Protein AF-A0AAP4R7X9-F1 (afdb_monomer_lite)

Foldseek 3Di:
DDDDDDDDDDDDDDPDDPPDDPPPPDPPPPDDDPPDLVNLVVQLVVCLVVVPQLQVSLVSLLSNCQVPVLDPVSVVSLVSQDVSQPPVSLCRNHPDDPDDALSNLLSSLVSCLVNVVLVVSVVSNVVSCVRNVSGPSCVNPVVVSPQPDCNVVPPPPPPPD

Organism: NCBI:txid488447

Secondary structure (DSSP, 8-state):
---------PPP------PPPP-----------SSSHHHHHHHHHHHHHH-S-HHHHHHHHHHHHHH-TT-HHHHHHHHHHHHHHGGGHHHHHS---S---HHHHHHHHHHHHHTT-HHHHHHHHHHHHHH-TTS-HIIIIIHHHHS-TTTTTTS-TTS--

pLDDT: mean 82.68, std 20.48, range [38.41, 98.69]

Sequence (161 aa):
MENQNMSWWKPFSRKGTKVPAPAITSEKTLELRTGTSEFEAFIAFAEIESGENLPHGAEHLAALLTYAPARPEWLHLARRYAQRAGDRADEVLLPETEHRYASTEALRALLWAWQGRLSEAVDRLLHAQEALPTTDYLNAWAREWIEPAGALESLPSNAVD

Radius of gyration: 30.72 Å; chains: 1; bounding box: 115×35×54 Å

Structure (mmCIF, N/CA/C/O backbone):
data_AF-A0AAP4R7X9-F1
#
_entry.id   AF-A0AAP4R7X9-F1
#
loop_
_atom_site.group_PDB
_atom_site.id
_atom_site.type_symbol
_atom_site.label_atom_id
_atom_site.label_alt_id
_atom_site.label_comp_id
_atom_site.label_asym_id
_atom_site.label_entity_id
_atom_site.label_seq_id
_atom_site.pdbx_PDB_ins_code
_atom_site.Cartn_x
_atom_site.Cartn_y
_atom_site.Cartn_z
_atom_site.occupancy
_atom_site.B_iso_or_equiv
_atom_site.auth_seq_id
_atom_site.auth_comp_id
_atom_site.auth_asym_id
_atom_site.auth_atom_id
_atom_site.pdbx_PDB_model_num
ATOM 1 N N . MET A 1 1 ? 98.072 11.390 -18.727 1.00 44.25 1 MET A N 1
ATOM 2 C CA . MET A 1 1 ? 96.775 11.939 -19.177 1.00 44.25 1 MET A CA 1
ATOM 3 C C . MET A 1 1 ? 96.234 10.990 -20.245 1.00 44.25 1 MET A C 1
ATOM 5 O O . MET A 1 1 ? 96.370 11.257 -21.424 1.00 44.25 1 MET A O 1
ATOM 9 N N . GLU A 1 2 ? 95.917 9.731 -19.954 1.00 38.41 2 GLU A N 1
ATOM 10 C CA . GLU A 1 2 ? 94.922 9.206 -19.004 1.00 38.41 2 GLU A CA 1
ATOM 11 C C . GLU A 1 2 ? 93.489 9.592 -19.406 1.00 38.41 2 GLU A C 1
ATOM 13 O O . GLU A 1 2 ? 92.916 10.551 -18.901 1.00 38.41 2 GLU A O 1
ATOM 18 N N . ASN A 1 3 ? 92.944 8.833 -20.367 1.00 44.28 3 ASN A N 1
ATOM 19 C CA . ASN A 1 3 ? 91.514 8.780 -20.658 1.00 44.28 3 ASN A CA 1
ATOM 20 C C . ASN A 1 3 ? 90.855 7.908 -19.588 1.00 44.28 3 ASN A C 1
ATOM 22 O O . ASN A 1 3 ? 90.958 6.681 -19.619 1.00 44.28 3 ASN A O 1
ATOM 26 N N . GLN A 1 4 ? 90.223 8.560 -18.619 1.00 47.81 4 GLN A N 1
ATOM 27 C CA . GLN A 1 4 ? 89.385 7.912 -17.622 1.00 47.81 4 GLN A CA 1
ATOM 28 C C . GLN A 1 4 ? 88.004 7.572 -18.195 1.00 47.81 4 GLN A C 1
ATOM 30 O O . GLN A 1 4 ? 87.431 8.362 -18.942 1.00 47.81 4 GLN A O 1
ATOM 35 N N . ASN A 1 5 ? 87.449 6.473 -17.665 1.00 42.66 5 ASN A N 1
ATOM 36 C CA . ASN A 1 5 ? 86.019 6.215 -17.451 1.00 42.66 5 ASN A CA 1
ATOM 37 C C . ASN A 1 5 ? 85.169 5.819 -18.684 1.00 42.66 5 ASN A C 1
ATOM 39 O O . ASN A 1 5 ? 85.148 6.512 -19.686 1.00 42.66 5 ASN A O 1
ATOM 43 N N . MET A 1 6 ? 84.382 4.734 -18.702 1.00 39.16 6 MET A N 1
ATOM 44 C CA . MET A 1 6 ? 83.898 3.825 -17.653 1.00 39.16 6 MET A CA 1
ATOM 45 C C . MET A 1 6 ? 83.428 2.488 -18.258 1.00 39.16 6 MET A C 1
ATOM 47 O O . MET A 1 6 ? 82.803 2.463 -19.314 1.00 39.16 6 MET A O 1
ATOM 51 N N . SER A 1 7 ? 83.698 1.414 -17.505 1.00 45.50 7 SER A N 1
ATOM 52 C CA . SER A 1 7 ? 82.826 0.277 -17.144 1.00 45.50 7 SER A CA 1
ATOM 53 C C . SER A 1 7 ? 81.665 -0.074 -18.091 1.00 45.50 7 SER A C 1
ATOM 55 O O . SER A 1 7 ? 80.725 0.693 -18.255 1.00 45.50 7 SER A O 1
ATOM 57 N N . TRP A 1 8 ? 81.689 -1.225 -18.772 1.00 39.75 8 TRP A N 1
ATOM 58 C CA . TRP A 1 8 ? 81.336 -2.570 -18.267 1.00 39.75 8 TRP A CA 1
ATOM 59 C C . TRP A 1 8 ? 79.909 -2.691 -17.696 1.00 39.75 8 TRP A C 1
ATOM 61 O O . TRP A 1 8 ? 79.494 -1.907 -16.849 1.00 39.75 8 TRP A O 1
ATOM 71 N N . TRP A 1 9 ? 79.254 -3.779 -18.131 1.00 43.44 9 TRP A N 1
ATOM 72 C CA . TRP A 1 9 ? 77.977 -4.376 -17.699 1.00 43.44 9 TRP A CA 1
ATOM 73 C C . TRP A 1 9 ? 76.721 -4.005 -18.510 1.00 43.44 9 TRP A C 1
ATOM 75 O O . TRP A 1 9 ? 76.005 -3.044 -18.257 1.00 43.44 9 TRP A O 1
ATOM 85 N N . LYS A 1 10 ? 76.434 -4.882 -19.485 1.00 49.81 10 LYS A N 1
ATOM 86 C CA . LYS A 1 10 ? 75.138 -5.040 -20.161 1.00 49.81 10 LYS A CA 1
ATOM 87 C C . LYS A 1 10 ? 74.088 -5.518 -19.142 1.00 49.81 10 LYS A C 1
ATOM 89 O O . LYS A 1 10 ? 74.374 -6.477 -18.422 1.00 49.81 10 LYS A O 1
ATOM 94 N N . PRO A 1 11 ? 72.872 -4.950 -19.096 1.00 48.66 11 PRO A N 1
ATOM 95 C CA . PRO A 1 11 ? 71.824 -5.487 -18.242 1.00 48.66 11 PRO A CA 1
ATOM 96 C C . PRO A 1 11 ? 71.271 -6.801 -18.813 1.00 48.66 11 PRO A C 1
ATOM 98 O O . PRO A 1 11 ? 70.822 -6.885 -19.956 1.00 48.66 11 PRO A O 1
ATOM 101 N N . PHE A 1 12 ? 71.320 -7.835 -17.975 1.00 46.69 12 PHE A N 1
ATOM 102 C CA . PHE A 1 12 ? 70.676 -9.128 -18.172 1.00 46.69 12 PHE A CA 1
ATOM 103 C C . PHE A 1 12 ? 69.151 -8.974 -18.245 1.00 46.69 12 PHE A C 1
ATOM 105 O O . PHE A 1 12 ? 68.525 -8.371 -17.374 1.00 46.69 12 PHE A O 1
ATOM 112 N N . SER A 1 13 ? 68.550 -9.596 -19.258 1.00 49.88 13 SER A N 1
ATOM 113 C CA . SER A 1 13 ? 67.102 -9.729 -19.399 1.00 49.88 13 SER A CA 1
ATOM 114 C C . SER A 1 13 ? 66.579 -10.744 -18.374 1.00 49.88 13 SER A C 1
ATOM 116 O O . SER A 1 13 ? 66.745 -11.954 -18.536 1.00 49.88 13 SER A O 1
ATOM 118 N N . ARG A 1 14 ? 65.972 -10.265 -17.283 1.00 44.94 14 ARG A N 1
ATOM 119 C CA . ARG A 1 14 ? 65.203 -11.110 -16.360 1.00 44.94 14 ARG A CA 1
ATOM 120 C C . ARG A 1 14 ? 63.779 -11.248 -16.897 1.00 44.94 14 ARG A C 1
ATOM 122 O O . ARG A 1 14 ? 62.985 -10.316 -16.810 1.00 44.94 14 ARG A O 1
ATOM 129 N N . LYS A 1 15 ? 63.454 -12.432 -17.424 1.00 48.28 15 LYS A N 1
ATOM 130 C CA . LYS A 1 15 ? 62.070 -12.895 -17.593 1.00 48.28 15 LYS A CA 1
ATOM 131 C C . LYS A 1 15 ? 61.422 -12.952 -16.208 1.00 48.28 15 LYS A C 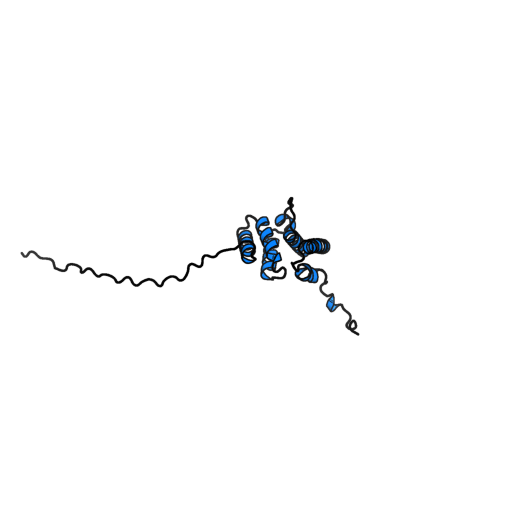1
ATOM 133 O O . LYS A 1 15 ? 61.694 -13.868 -15.439 1.00 48.28 15 LYS A O 1
ATOM 138 N N . GLY A 1 16 ? 60.605 -11.955 -15.883 1.00 42.50 16 GLY A N 1
ATOM 139 C CA . GLY A 1 16 ? 59.721 -12.008 -14.726 1.00 42.50 16 GLY A CA 1
ATOM 140 C C . GLY A 1 16 ? 58.648 -13.063 -14.967 1.00 42.50 16 GLY A C 1
ATOM 141 O O . GLY A 1 16 ? 57.846 -12.942 -15.892 1.00 42.50 16 GLY A O 1
ATOM 142 N N . THR A 1 17 ? 58.652 -14.117 -14.159 1.00 45.78 17 THR A N 1
ATOM 143 C CA . THR A 1 17 ? 57.544 -15.060 -14.036 1.00 45.78 17 THR A CA 1
ATOM 144 C C . THR A 1 17 ? 56.320 -14.272 -13.581 1.00 45.78 17 THR A C 1
ATOM 146 O O . THR A 1 17 ? 56.270 -13.767 -12.461 1.00 45.78 17 THR A O 1
ATOM 149 N N . LYS A 1 18 ? 55.346 -14.120 -14.481 1.00 45.47 18 LYS A N 1
ATOM 150 C CA . LYS A 1 18 ? 54.030 -13.564 -14.174 1.00 45.47 18 LYS A CA 1
ATOM 151 C C . LYS A 1 18 ? 53.378 -14.524 -13.177 1.00 45.47 18 LYS A C 1
ATOM 153 O O . LYS A 1 18 ? 52.944 -15.605 -13.563 1.00 45.47 18 LYS A O 1
ATOM 158 N N . VAL A 1 19 ? 53.373 -14.168 -11.896 1.00 51.47 19 VAL A N 1
ATOM 159 C CA . VAL A 1 19 ? 52.504 -14.824 -10.916 1.00 51.47 19 VAL A CA 1
ATOM 160 C C . VAL A 1 19 ? 51.077 -14.556 -11.400 1.00 51.47 19 VAL A C 1
ATOM 162 O O . VAL A 1 19 ? 50.730 -13.382 -11.565 1.00 51.47 19 VAL A O 1
ATOM 165 N N . PRO A 1 20 ? 50.270 -15.579 -11.731 1.00 48.06 20 PRO A N 1
ATOM 166 C CA . PRO A 1 20 ? 48.883 -15.333 -12.078 1.00 48.06 20 PRO A CA 1
ATOM 167 C C . PRO A 1 20 ? 48.208 -14.723 -10.850 1.00 48.06 20 PRO A C 1
ATOM 169 O O . PRO A 1 20 ? 48.294 -15.268 -9.748 1.00 48.06 20 PRO A O 1
ATOM 172 N N . ALA A 1 21 ? 47.578 -13.564 -11.043 1.00 52.50 21 ALA A N 1
ATOM 173 C CA . ALA A 1 21 ? 46.650 -13.025 -10.064 1.00 52.50 21 ALA A CA 1
ATOM 174 C C . ALA A 1 21 ? 45.630 -14.123 -9.716 1.00 52.50 21 ALA A C 1
ATOM 176 O O . ALA A 1 21 ? 45.245 -14.879 -10.618 1.00 52.50 21 ALA A O 1
ATOM 177 N N . PRO A 1 22 ? 45.209 -14.254 -8.445 1.00 44.44 22 PRO A N 1
ATOM 178 C CA . PRO A 1 22 ? 44.148 -15.186 -8.105 1.00 44.44 22 PRO A CA 1
ATOM 179 C C . PRO A 1 22 ? 42.955 -14.865 -9.003 1.00 44.44 22 PRO A C 1
ATOM 181 O O . PRO A 1 22 ? 42.555 -13.704 -9.109 1.00 44.44 22 PRO A O 1
ATOM 184 N N . ALA A 1 23 ? 42.456 -15.881 -9.709 1.00 52.59 23 ALA A N 1
ATOM 185 C CA . ALA A 1 23 ? 41.263 -15.755 -10.523 1.00 52.59 23 ALA A CA 1
ATOM 186 C C . ALA A 1 23 ? 40.165 -15.190 -9.624 1.00 52.59 23 ALA A C 1
ATOM 188 O O . ALA A 1 23 ? 39.750 -15.846 -8.666 1.00 52.59 23 ALA A O 1
ATOM 189 N N . ILE A 1 24 ? 39.766 -13.946 -9.896 1.00 53.88 24 ILE A N 1
ATOM 190 C CA . ILE A 1 24 ? 38.626 -13.324 -9.243 1.00 53.88 24 ILE A CA 1
ATOM 191 C C . ILE A 1 24 ? 37.449 -14.217 -9.609 1.00 53.88 24 ILE A C 1
ATOM 193 O O . ILE A 1 24 ? 37.072 -14.374 -10.769 1.00 53.88 24 ILE A O 1
ATOM 197 N N . THR A 1 25 ? 36.993 -14.928 -8.594 1.00 51.69 25 THR A N 1
ATOM 198 C CA . THR A 1 25 ? 35.905 -15.882 -8.628 1.00 51.69 25 THR A CA 1
ATOM 199 C C . THR A 1 25 ? 34.666 -15.215 -9.200 1.00 51.69 25 THR A C 1
ATOM 201 O O . THR A 1 25 ? 34.196 -14.253 -8.606 1.00 51.69 25 THR A O 1
ATOM 204 N N . SER A 1 26 ? 34.153 -15.770 -10.304 1.00 49.03 26 SER A N 1
ATOM 205 C CA . SER A 1 26 ? 32.771 -15.656 -10.783 1.00 49.03 26 SER A CA 1
ATOM 206 C C . SER A 1 26 ? 32.157 -14.262 -10.626 1.00 49.03 26 SER A C 1
ATOM 208 O O . SER A 1 26 ? 31.575 -13.940 -9.588 1.00 49.03 26 SER A O 1
ATOM 210 N N . GLU A 1 27 ? 32.227 -13.458 -11.689 1.00 52.28 27 GLU A N 1
ATOM 211 C CA . GLU A 1 27 ? 31.235 -12.411 -11.926 1.00 52.28 27 GLU A CA 1
ATOM 212 C C . GLU A 1 27 ? 29.855 -13.085 -11.947 1.00 52.28 27 GLU A C 1
ATOM 214 O O . GLU A 1 27 ? 29.386 -13.566 -12.976 1.00 52.28 27 GLU A O 1
ATOM 219 N N . LYS A 1 28 ? 29.215 -13.201 -10.780 1.00 53.84 28 LYS A N 1
ATOM 220 C CA . LYS A 1 28 ? 27.802 -13.552 -10.697 1.00 53.84 28 LYS A CA 1
ATOM 221 C C . LYS A 1 28 ? 27.044 -12.384 -11.309 1.00 53.84 28 LYS A C 1
ATOM 223 O O . LYS A 1 28 ? 26.780 -11.396 -10.629 1.00 53.84 28 LYS A O 1
ATOM 228 N N . THR A 1 29 ? 26.727 -12.487 -12.593 1.00 60.22 29 THR A N 1
ATOM 229 C CA . THR A 1 29 ? 25.747 -11.623 -13.244 1.00 60.22 29 THR A CA 1
ATOM 230 C C . THR A 1 29 ? 24.455 -11.709 -12.434 1.00 60.22 29 THR A C 1
ATOM 232 O O . THR A 1 29 ? 23.851 -12.776 -12.322 1.00 60.22 29 THR A O 1
ATOM 235 N N . LEU A 1 30 ? 24.080 -10.607 -11.785 1.00 63.00 30 LEU A N 1
ATOM 236 C CA . LEU A 1 30 ? 22.837 -10.506 -11.032 1.00 63.00 30 LEU A CA 1
ATOM 237 C C . LEU A 1 30 ? 21.686 -10.437 -12.048 1.00 63.00 30 LEU A C 1
ATOM 239 O O . LEU A 1 30 ? 21.397 -9.374 -12.588 1.00 63.00 30 LEU A O 1
ATOM 243 N N . GLU A 1 31 ? 21.065 -11.572 -12.362 1.00 72.19 31 GLU A N 1
ATOM 244 C CA . GLU A 1 31 ? 19.850 -11.598 -13.181 1.00 72.19 31 GLU A CA 1
ATOM 245 C C . GLU A 1 31 ? 18.636 -11.256 -12.309 1.00 72.19 31 GLU A C 1
ATOM 247 O O . GLU A 1 31 ? 18.179 -12.078 -11.513 1.00 72.19 31 GLU A O 1
ATOM 252 N N . LEU A 1 32 ? 18.096 -10.046 -12.464 1.00 72.69 32 LEU A N 1
ATOM 253 C CA . LEU A 1 32 ? 16.800 -9.679 -11.896 1.00 72.69 32 LEU A CA 1
ATOM 254 C C . LEU A 1 32 ? 15.693 -10.173 -12.829 1.00 72.69 32 LEU A C 1
ATOM 256 O O . LEU A 1 32 ? 15.555 -9.699 -13.956 1.00 72.69 32 LEU A O 1
ATOM 260 N N . ARG A 1 33 ? 14.910 -11.151 -12.369 1.00 83.25 33 ARG A N 1
ATOM 261 C CA . ARG A 1 33 ? 13.777 -11.691 -13.130 1.00 83.25 33 ARG A CA 1
ATOM 262 C C . ARG A 1 33 ? 12.508 -10.922 -12.792 1.00 83.25 33 ARG A C 1
ATOM 264 O O . ARG A 1 33 ? 12.121 -10.857 -11.628 1.00 83.25 33 ARG A O 1
ATOM 271 N N . THR A 1 34 ? 11.844 -10.386 -13.809 1.00 83.81 34 THR A N 1
ATOM 272 C CA . THR A 1 34 ? 10.517 -9.770 -13.675 1.00 83.81 34 THR A CA 1
ATOM 273 C C . THR A 1 34 ? 9.507 -10.757 -13.088 1.00 83.81 34 THR A C 1
ATOM 275 O O . THR A 1 34 ? 9.605 -11.958 -13.350 1.00 83.81 34 THR A O 1
ATOM 278 N N . GLY A 1 35 ? 8.516 -10.265 -12.338 1.00 85.44 35 GLY A N 1
ATOM 279 C CA . GLY A 1 35 ? 7.510 -11.131 -11.713 1.00 85.44 35 GLY A CA 1
ATOM 280 C C . GLY A 1 35 ? 8.053 -11.909 -10.511 1.00 85.44 35 GLY A C 1
ATOM 281 O O . GLY A 1 35 ? 7.631 -13.034 -10.259 1.00 85.44 35 GLY A O 1
ATOM 282 N N . THR A 1 36 ? 9.021 -11.331 -9.799 1.00 94.06 36 THR A N 1
ATOM 283 C CA . THR A 1 36 ? 9.553 -11.858 -8.537 1.00 94.06 36 THR A CA 1
ATOM 284 C C . THR A 1 36 ? 9.532 -10.767 -7.479 1.00 94.06 36 THR A C 1
ATOM 286 O O . THR A 1 36 ? 9.647 -9.584 -7.804 1.00 94.06 36 THR A O 1
ATOM 289 N N . SER A 1 37 ? 9.437 -11.152 -6.207 1.00 95.81 37 SER A N 1
ATOM 290 C CA . SER A 1 37 ? 9.465 -10.191 -5.099 1.00 95.81 37 SER A CA 1
ATOM 291 C C . SER A 1 37 ? 10.760 -9.372 -5.052 1.00 95.81 37 SER A C 1
ATOM 293 O O . SER A 1 37 ? 10.751 -8.205 -4.684 1.00 95.81 37 SER A O 1
ATOM 295 N N . GLU A 1 38 ? 11.879 -9.956 -5.471 1.00 95.31 38 GLU A N 1
ATOM 296 C CA . GLU A 1 38 ? 13.193 -9.329 -5.519 1.00 95.31 38 GLU A CA 1
ATOM 297 C C . GLU A 1 38 ? 13.236 -8.211 -6.561 1.00 95.31 38 GLU A C 1
ATOM 299 O O . GLU A 1 38 ? 13.800 -7.151 -6.297 1.00 95.31 38 GLU A O 1
ATOM 304 N N . PHE A 1 39 ? 12.615 -8.433 -7.722 1.00 96.25 39 PHE A N 1
ATOM 305 C CA . PHE A 1 39 ? 12.482 -7.412 -8.755 1.00 96.25 39 PHE A CA 1
ATOM 306 C C . PHE A 1 39 ? 11.576 -6.267 -8.297 1.00 96.25 39 PHE A C 1
ATOM 308 O O . PHE A 1 39 ? 11.996 -5.113 -8.355 1.00 96.25 39 PHE A O 1
ATOM 315 N N . GLU A 1 40 ? 10.383 -6.576 -7.778 1.00 98.00 40 GLU A N 1
ATOM 316 C CA . GLU A 1 40 ? 9.456 -5.544 -7.293 1.00 98.00 40 GLU A CA 1
ATOM 317 C C . GLU A 1 40 ? 10.081 -4.715 -6.158 1.00 98.00 40 GLU A C 1
ATOM 319 O O . GLU A 1 40 ? 10.000 -3.487 -6.150 1.00 98.00 40 GLU A O 1
ATOM 324 N N . ALA A 1 41 ? 10.781 -5.374 -5.227 1.00 97.06 41 ALA A N 1
ATOM 325 C CA . ALA A 1 41 ? 11.503 -4.699 -4.155 1.00 97.06 41 ALA A CA 1
ATOM 326 C C . ALA A 1 41 ? 12.627 -3.813 -4.694 1.00 97.06 41 ALA A C 1
ATOM 328 O O . ALA A 1 41 ? 12.744 -2.669 -4.263 1.00 97.06 41 ALA A O 1
ATOM 329 N N . PHE A 1 42 ? 13.439 -4.308 -5.633 1.00 96.50 42 PHE A N 1
ATOM 330 C CA . PHE A 1 42 ? 14.530 -3.533 -6.222 1.00 96.50 42 PHE A CA 1
ATOM 331 C C . PHE A 1 42 ? 14.028 -2.219 -6.833 1.00 96.50 42 PHE A C 1
ATOM 333 O O . PHE A 1 42 ? 14.584 -1.163 -6.530 1.00 96.50 42 PHE A O 1
ATOM 340 N N . ILE A 1 43 ? 12.953 -2.265 -7.629 1.00 96.88 43 ILE A N 1
ATOM 341 C CA . ILE A 1 43 ? 12.399 -1.058 -8.254 1.00 96.88 43 ILE A CA 1
ATOM 342 C C . ILE A 1 43 ? 11.780 -0.126 -7.208 1.00 96.88 43 ILE A C 1
ATOM 344 O O . ILE A 1 43 ? 12.094 1.063 -7.197 1.00 96.88 43 ILE A O 1
ATOM 348 N N . ALA A 1 44 ? 10.973 -0.644 -6.276 1.00 97.81 44 ALA A N 1
ATOM 349 C CA . ALA A 1 44 ? 10.372 0.181 -5.227 1.00 97.81 44 ALA A CA 1
ATOM 350 C C . ALA A 1 44 ? 11.435 0.860 -4.333 1.00 97.81 44 ALA A C 1
ATOM 352 O O . ALA A 1 44 ? 11.298 2.020 -3.954 1.00 97.81 44 ALA A O 1
ATOM 353 N N . PHE A 1 45 ? 12.544 0.189 -4.013 1.00 97.50 45 PHE A N 1
ATOM 354 C CA . PHE A 1 45 ? 13.638 0.837 -3.283 1.00 97.50 45 PHE A CA 1
ATOM 355 C C . PHE A 1 45 ? 14.343 1.914 -4.117 1.00 97.50 45 PHE A C 1
ATOM 357 O O . PHE A 1 45 ? 14.605 2.998 -3.598 1.00 97.50 45 PHE A O 1
ATOM 364 N N . ALA A 1 46 ? 14.605 1.661 -5.400 1.00 96.38 46 ALA A N 1
ATOM 365 C CA . ALA A 1 46 ? 15.251 2.641 -6.269 1.00 96.38 46 ALA A CA 1
ATOM 366 C C . ALA A 1 46 ? 14.398 3.912 -6.449 1.00 96.38 46 ALA A C 1
ATOM 368 O O . ALA A 1 46 ? 14.913 5.026 -6.348 1.00 96.38 46 ALA A O 1
ATOM 369 N N . GLU A 1 47 ? 13.089 3.756 -6.655 1.00 97.56 47 GLU A N 1
ATOM 370 C CA . GLU A 1 47 ? 12.169 4.874 -6.898 1.00 97.56 47 GLU A CA 1
ATOM 371 C C . GLU A 1 47 ? 11.944 5.743 -5.658 1.00 97.56 47 GLU A C 1
ATOM 373 O O . GLU A 1 47 ? 11.858 6.969 -5.755 1.00 97.56 47 GLU A O 1
ATOM 378 N N . ILE A 1 48 ? 11.876 5.145 -4.462 1.00 96.81 48 ILE A N 1
ATOM 379 C CA . ILE A 1 48 ? 11.767 5.951 -3.240 1.00 96.81 48 ILE A CA 1
ATOM 380 C C . ILE A 1 48 ? 13.074 6.690 -2.912 1.00 96.81 48 ILE A C 1
ATOM 382 O O . ILE A 1 48 ? 13.030 7.769 -2.316 1.00 96.81 48 ILE A O 1
ATOM 386 N N . GLU A 1 49 ? 14.230 6.126 -3.274 1.00 95.56 49 GLU A N 1
ATOM 387 C CA . GLU A 1 49 ? 15.542 6.748 -3.063 1.00 95.56 49 GLU A CA 1
ATOM 388 C C . GLU A 1 49 ? 15.803 7.900 -4.033 1.00 95.56 49 GLU A C 1
ATOM 390 O O . GLU A 1 49 ? 16.283 8.949 -3.599 1.00 95.56 49 GLU A O 1
ATOM 395 N N . SER A 1 50 ? 15.445 7.743 -5.312 1.00 94.50 50 SER A N 1
ATOM 396 C CA . SER A 1 50 ? 15.507 8.837 -6.288 1.00 94.50 50 SER A CA 1
ATOM 397 C C . SER A 1 50 ? 14.489 9.932 -5.946 1.00 94.50 50 SER A C 1
ATOM 399 O O . SER A 1 50 ? 14.795 11.123 -5.998 1.00 94.50 50 SER A O 1
ATOM 401 N N . GLY A 1 51 ? 13.277 9.528 -5.547 1.00 88.38 51 GLY A N 1
ATOM 402 C CA . GLY A 1 51 ? 12.150 10.415 -5.2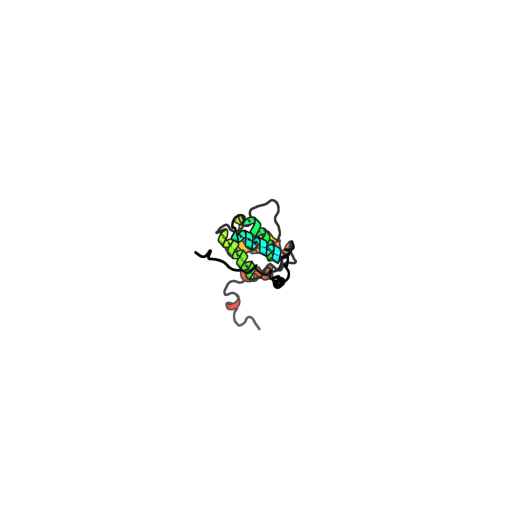87 1.00 88.38 51 GLY A CA 1
ATOM 403 C C . GLY A 1 51 ? 11.591 11.095 -6.539 1.00 88.38 51 GLY A C 1
ATOM 404 O O . GLY A 1 51 ? 10.822 12.046 -6.398 1.00 88.38 51 GLY A O 1
ATOM 405 N N . GLU A 1 52 ? 11.976 10.645 -7.736 1.00 88.94 52 GLU A N 1
ATOM 406 C CA . GLU A 1 52 ? 11.577 11.259 -9.009 1.00 88.94 52 GLU A CA 1
ATOM 407 C C . GLU A 1 52 ? 10.182 10.805 -9.459 1.00 88.94 52 GLU A C 1
ATOM 409 O O . GLU A 1 52 ? 9.415 11.617 -9.977 1.00 88.94 52 GLU A O 1
ATOM 414 N N . ASN A 1 53 ? 9.825 9.535 -9.226 1.00 95.19 53 ASN A N 1
ATOM 415 C CA . ASN A 1 53 ? 8.549 8.962 -9.654 1.00 95.19 53 ASN A CA 1
ATOM 416 C C . ASN A 1 53 ? 7.929 8.048 -8.582 1.00 95.19 53 ASN A C 1
ATOM 418 O O . ASN A 1 53 ? 7.865 6.823 -8.701 1.00 95.19 53 ASN A O 1
ATOM 422 N N . LEU A 1 54 ? 7.433 8.670 -7.509 1.00 97.31 54 LEU A N 1
ATOM 423 C CA . LEU A 1 54 ? 6.763 7.950 -6.422 1.00 97.31 54 LEU A CA 1
ATOM 424 C C . LEU A 1 54 ? 5.559 7.100 -6.875 1.00 97.31 54 LEU A C 1
ATOM 426 O O . LEU A 1 54 ? 5.442 5.997 -6.342 1.00 97.31 54 LEU A O 1
ATOM 430 N N . PRO A 1 55 ? 4.697 7.536 -7.823 1.00 97.62 55 PRO A N 1
ATOM 431 C CA . PRO A 1 55 ? 3.608 6.694 -8.317 1.00 97.62 55 PRO A CA 1
ATOM 432 C C . PRO A 1 55 ? 4.085 5.369 -8.911 1.00 97.62 55 PRO A C 1
ATOM 434 O O . PRO A 1 55 ? 3.596 4.311 -8.529 1.00 97.62 55 PRO A O 1
ATOM 437 N N . HIS A 1 56 ? 5.100 5.408 -9.778 1.00 97.00 56 HIS A N 1
ATOM 438 C CA . HIS A 1 56 ? 5.663 4.199 -10.381 1.00 97.00 56 HIS A CA 1
ATOM 439 C C . HIS A 1 56 ? 6.238 3.255 -9.319 1.00 97.00 56 HIS A C 1
ATOM 441 O O . HIS A 1 56 ? 5.951 2.060 -9.291 1.00 97.00 56 HIS A O 1
ATOM 447 N N . GLY A 1 57 ? 6.982 3.807 -8.361 1.00 97.94 57 GLY A N 1
ATOM 448 C CA . GLY A 1 57 ? 7.472 3.032 -7.230 1.00 97.94 57 GLY A CA 1
ATOM 449 C C . GLY A 1 57 ? 6.358 2.426 -6.361 1.00 97.94 57 GLY A C 1
ATOM 450 O O . GLY A 1 57 ? 6.500 1.309 -5.864 1.00 97.94 57 GLY A O 1
ATOM 451 N N . ALA A 1 58 ? 5.234 3.128 -6.199 1.00 98.31 58 ALA A N 1
ATOM 452 C CA . ALA A 1 58 ? 4.078 2.637 -5.455 1.00 98.31 58 ALA A CA 1
ATOM 453 C C . ALA A 1 58 ? 3.353 1.486 -6.172 1.00 98.31 58 ALA A C 1
ATOM 455 O O . ALA A 1 58 ? 2.853 0.585 -5.500 1.00 98.31 58 ALA A O 1
ATOM 456 N N . GLU A 1 59 ? 3.333 1.465 -7.507 1.00 97.81 59 GLU A N 1
ATOM 457 C CA . GLU A 1 59 ? 2.826 0.326 -8.287 1.00 97.81 59 GLU A CA 1
ATOM 458 C C . GLU A 1 59 ? 3.652 -0.941 -8.017 1.00 97.81 59 GLU A C 1
ATOM 460 O O . GLU A 1 59 ? 3.092 -1.996 -7.702 1.00 97.81 59 GLU A O 1
ATOM 465 N N . HIS A 1 60 ? 4.982 -0.822 -8.031 1.00 98.31 60 HIS A N 1
ATOM 466 C CA . HIS A 1 60 ? 5.892 -1.920 -7.689 1.00 98.31 60 HIS A CA 1
ATOM 467 C C . HIS A 1 60 ? 5.773 -2.343 -6.220 1.00 98.31 60 HIS A C 1
ATOM 469 O O . HIS A 1 60 ? 5.733 -3.533 -5.912 1.00 98.31 60 HIS A O 1
ATOM 475 N N . LEU A 1 61 ? 5.631 -1.395 -5.291 1.00 98.69 61 LEU A N 1
ATOM 476 C CA . LEU A 1 61 ? 5.352 -1.696 -3.885 1.00 98.69 61 LEU A CA 1
ATOM 477 C C . LEU A 1 61 ? 4.027 -2.458 -3.715 1.00 98.69 61 LEU A C 1
ATOM 479 O O . LEU A 1 61 ? 3.950 -3.406 -2.933 1.00 98.69 61 LEU A O 1
ATOM 483 N N . ALA A 1 62 ? 2.980 -2.058 -4.434 1.00 98.44 62 ALA A N 1
ATOM 484 C CA . ALA A 1 62 ? 1.695 -2.741 -4.397 1.00 98.44 62 ALA A CA 1
ATOM 485 C C . ALA A 1 62 ? 1.825 -4.187 -4.898 1.00 98.44 62 ALA A C 1
ATOM 487 O O . ALA A 1 62 ? 1.331 -5.108 -4.245 1.00 98.44 62 ALA A O 1
ATOM 488 N N . ALA A 1 63 ? 2.536 -4.400 -6.011 1.00 98.06 63 ALA A N 1
ATOM 489 C CA . ALA A 1 63 ? 2.851 -5.732 -6.523 1.00 98.06 63 ALA A CA 1
ATOM 490 C C . ALA A 1 63 ? 3.692 -6.548 -5.524 1.00 98.06 63 ALA A C 1
ATOM 492 O O . ALA A 1 63 ? 3.380 -7.709 -5.264 1.00 98.06 63 ALA A O 1
ATOM 493 N N . LEU A 1 64 ? 4.696 -5.941 -4.890 1.00 98.38 64 LEU A N 1
ATOM 494 C CA . LEU A 1 64 ? 5.533 -6.570 -3.867 1.00 98.38 64 LEU A CA 1
ATOM 495 C C . LEU A 1 64 ? 4.705 -7.106 -2.690 1.00 98.38 64 LEU A C 1
ATOM 497 O O . LEU A 1 64 ? 4.892 -8.243 -2.254 1.00 98.38 64 LEU A O 1
ATOM 501 N N . LEU A 1 65 ? 3.750 -6.313 -2.200 1.00 98.50 65 LEU A N 1
ATOM 502 C CA . LEU A 1 65 ? 2.890 -6.698 -1.079 1.00 98.50 65 LEU A CA 1
ATOM 503 C C . LEU A 1 65 ? 1.956 -7.872 -1.409 1.00 98.50 65 LEU A C 1
ATOM 505 O O . LEU A 1 65 ? 1.471 -8.516 -0.482 1.00 98.50 65 LEU A O 1
ATOM 509 N N . THR A 1 66 ? 1.741 -8.211 -2.688 1.00 98.12 66 THR A N 1
ATOM 510 C CA . THR A 1 66 ? 0.966 -9.412 -3.060 1.00 98.12 66 THR A CA 1
ATOM 511 C C . THR A 1 66 ? 1.640 -10.715 -2.618 1.00 98.12 66 THR A C 1
ATOM 513 O O . THR A 1 66 ? 0.942 -11.686 -2.322 1.00 98.12 66 THR A O 1
ATOM 516 N N . TYR A 1 67 ? 2.978 -10.735 -2.530 1.00 97.56 67 TYR A N 1
ATOM 517 C CA . TYR A 1 67 ? 3.756 -11.924 -2.166 1.00 97.56 67 TYR A CA 1
ATOM 518 C C . TYR A 1 67 ? 3.723 -12.218 -0.662 1.00 97.56 67 TYR A C 1
ATOM 520 O O . TYR A 1 67 ? 3.746 -13.379 -0.261 1.00 97.56 67 TYR A O 1
ATOM 528 N N . ALA A 1 68 ? 3.717 -11.177 0.175 1.00 97.38 68 ALA A N 1
ATOM 529 C CA . ALA A 1 68 ? 3.705 -11.297 1.632 1.00 97.38 68 ALA A CA 1
ATOM 530 C C . ALA A 1 68 ? 3.200 -9.985 2.269 1.00 97.38 68 ALA A C 1
ATOM 532 O O . ALA A 1 68 ? 4.009 -9.144 2.674 1.00 97.38 68 ALA A O 1
ATOM 533 N N . PRO A 1 69 ? 1.874 -9.790 2.380 1.00 97.62 69 PRO A N 1
ATOM 534 C CA . PRO A 1 69 ? 1.291 -8.515 2.806 1.00 97.62 69 PRO A CA 1
ATOM 535 C C . PRO A 1 69 ? 1.650 -8.131 4.249 1.00 97.62 69 PRO A C 1
ATOM 537 O O . PRO A 1 69 ? 1.750 -6.949 4.565 1.00 97.62 69 PRO A O 1
ATOM 540 N N . ALA A 1 70 ? 1.905 -9.111 5.119 1.00 96.56 70 ALA A N 1
ATOM 541 C CA . ALA A 1 70 ? 2.299 -8.887 6.512 1.00 96.56 70 ALA A CA 1
ATOM 542 C C . ALA A 1 70 ? 3.814 -8.677 6.712 1.00 96.56 70 ALA A C 1
ATOM 544 O O . ALA A 1 70 ? 4.270 -8.545 7.848 1.00 96.56 70 ALA A O 1
ATOM 545 N N . ARG A 1 71 ? 4.632 -8.698 5.647 1.00 97.44 71 ARG A N 1
ATOM 546 C CA . ARG A 1 71 ? 6.094 -8.676 5.790 1.00 97.44 71 ARG A CA 1
ATOM 547 C C . ARG A 1 71 ? 6.572 -7.331 6.364 1.00 97.44 71 ARG A C 1
ATOM 549 O O . ARG A 1 71 ? 6.413 -6.307 5.690 1.00 97.44 71 ARG A O 1
ATOM 556 N N . PRO A 1 72 ? 7.216 -7.303 7.551 1.00 97.44 72 PRO A N 1
ATOM 557 C CA . PRO A 1 72 ? 7.522 -6.048 8.239 1.00 97.44 72 PRO A CA 1
ATOM 558 C C . PRO A 1 72 ? 8.407 -5.095 7.434 1.00 97.44 72 PRO A C 1
ATOM 560 O O . PRO A 1 72 ? 8.167 -3.890 7.431 1.00 97.44 72 PRO A O 1
ATOM 563 N N . GLU A 1 73 ? 9.404 -5.618 6.711 1.00 97.88 73 GLU A N 1
ATOM 564 C CA . GLU A 1 73 ? 10.298 -4.776 5.907 1.00 97.88 73 GLU A CA 1
ATOM 565 C C . GLU A 1 73 ? 9.551 -4.046 4.782 1.00 97.88 73 GLU A C 1
ATOM 567 O O . GLU A 1 73 ? 9.847 -2.889 4.482 1.00 97.88 73 GLU A O 1
ATOM 572 N N . TRP A 1 74 ? 8.556 -4.695 4.177 1.00 98.25 74 TRP A N 1
ATOM 573 C CA . TRP A 1 74 ? 7.785 -4.129 3.069 1.00 98.25 74 TRP A CA 1
ATOM 574 C C . TRP A 1 74 ? 6.691 -3.183 3.561 1.00 98.25 74 TRP A C 1
ATOM 576 O O . TRP A 1 74 ? 6.453 -2.147 2.945 1.00 98.25 74 TRP A O 1
ATOM 586 N N . LEU A 1 75 ? 6.100 -3.457 4.725 1.00 98.25 75 LEU A N 1
ATOM 587 C CA . LEU A 1 75 ? 5.228 -2.497 5.403 1.00 98.25 75 LEU A CA 1
ATOM 588 C C . LEU A 1 75 ? 5.997 -1.247 5.847 1.00 98.25 75 LEU A C 1
ATOM 590 O O . LEU A 1 75 ? 5.486 -0.132 5.733 1.00 98.25 75 LEU A O 1
ATOM 594 N N . HIS A 1 76 ? 7.247 -1.400 6.293 1.00 98.31 76 HIS A N 1
ATOM 595 C CA . HIS A 1 76 ? 8.119 -0.262 6.575 1.00 98.31 76 HIS A CA 1
ATOM 596 C C . HIS A 1 76 ? 8.417 0.548 5.305 1.00 98.31 76 HIS A C 1
ATOM 598 O O . HIS A 1 76 ? 8.347 1.777 5.334 1.00 98.31 76 HIS A O 1
ATOM 604 N N . LEU A 1 77 ? 8.679 -0.115 4.174 1.00 98.56 77 LEU A N 1
ATOM 605 C CA . LEU A 1 77 ? 8.820 0.560 2.882 1.00 98.56 77 LEU A CA 1
ATOM 606 C C . LEU A 1 77 ? 7.542 1.329 2.507 1.00 98.56 77 LEU A C 1
ATOM 608 O O . LEU A 1 77 ? 7.624 2.510 2.174 1.00 98.56 77 LEU A O 1
ATOM 612 N N . ALA A 1 78 ? 6.364 0.723 2.659 1.00 98.69 78 ALA A N 1
ATOM 613 C CA . ALA A 1 78 ? 5.086 1.395 2.427 1.00 98.69 78 ALA A CA 1
ATOM 614 C C . ALA A 1 78 ? 4.885 2.624 3.329 1.00 98.69 78 ALA A C 1
ATOM 616 O O . ALA A 1 78 ? 4.444 3.675 2.860 1.00 98.69 78 ALA A O 1
ATOM 617 N N . ARG A 1 79 ? 5.290 2.551 4.603 1.00 98.44 79 ARG A N 1
ATOM 618 C CA . ARG A 1 79 ? 5.300 3.715 5.504 1.00 98.44 79 ARG A CA 1
ATOM 619 C C . ARG A 1 79 ? 6.233 4.818 5.014 1.00 98.44 79 ARG A C 1
ATOM 621 O O . ARG A 1 79 ? 5.850 5.984 5.076 1.00 98.44 79 ARG A O 1
ATOM 628 N N . ARG A 1 80 ? 7.422 4.480 4.505 1.00 98.44 80 ARG A N 1
ATOM 629 C CA . ARG A 1 80 ? 8.346 5.471 3.927 1.00 98.44 80 ARG A CA 1
ATOM 630 C C . ARG A 1 80 ? 7.729 6.165 2.711 1.00 98.44 80 ARG A C 1
ATOM 632 O O . ARG A 1 80 ? 7.831 7.384 2.607 1.00 98.44 80 ARG A O 1
ATOM 639 N N . TYR A 1 81 ? 7.063 5.417 1.829 1.00 98.62 81 TYR A N 1
ATOM 640 C CA . TYR A 1 81 ? 6.331 5.984 0.690 1.00 98.62 81 TYR A CA 1
ATOM 641 C C . TYR A 1 81 ? 5.252 6.967 1.155 1.00 98.62 81 TYR A C 1
ATOM 643 O O . TYR A 1 81 ? 5.213 8.103 0.682 1.00 98.62 81 TYR A O 1
ATOM 651 N N . ALA A 1 82 ? 4.431 6.567 2.132 1.00 98.25 82 ALA A N 1
ATOM 652 C CA . ALA A 1 82 ? 3.392 7.424 2.699 1.00 98.25 82 ALA A CA 1
ATOM 653 C C . ALA A 1 82 ? 3.973 8.718 3.299 1.00 98.25 82 ALA A C 1
ATOM 655 O O . ALA A 1 82 ? 3.490 9.808 3.012 1.00 98.25 82 ALA A O 1
ATOM 656 N N . GLN A 1 83 ? 5.060 8.617 4.069 1.00 97.44 83 GLN A N 1
ATOM 657 C CA . GLN A 1 83 ? 5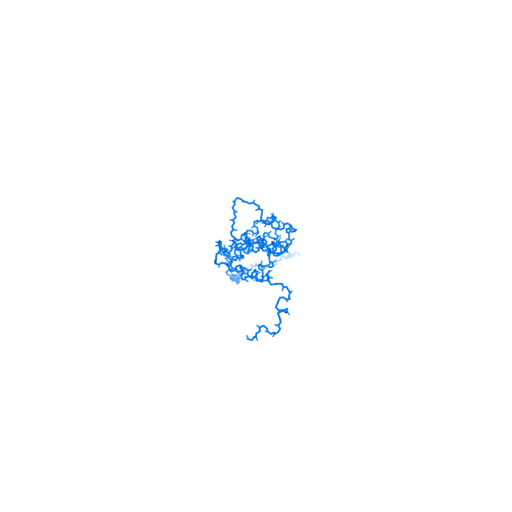.749 9.778 4.644 1.00 97.44 83 GLN A CA 1
ATOM 658 C C . GLN A 1 83 ? 6.306 10.719 3.573 1.00 97.44 83 GLN A C 1
ATOM 660 O O . GLN A 1 83 ? 6.223 11.937 3.718 1.00 97.44 83 GLN A O 1
ATOM 665 N N . ARG A 1 84 ? 6.873 10.169 2.493 1.00 97.06 84 ARG A N 1
ATOM 666 C CA . ARG A 1 84 ? 7.444 10.959 1.396 1.00 97.06 84 ARG A CA 1
ATOM 667 C C . ARG A 1 84 ? 6.370 11.706 0.602 1.00 97.06 84 ARG A C 1
ATOM 669 O O . ARG A 1 84 ? 6.648 12.800 0.116 1.00 97.06 84 ARG A O 1
ATOM 676 N N . ALA A 1 85 ? 5.183 11.114 0.480 1.00 96.81 85 ALA A N 1
ATOM 677 C CA . ALA A 1 85 ? 4.038 11.670 -0.232 1.00 96.81 85 ALA A CA 1
ATOM 678 C C . ALA A 1 85 ? 3.188 12.644 0.612 1.00 96.81 85 ALA A C 1
ATOM 680 O O . ALA A 1 85 ? 2.485 13.484 0.050 1.00 96.81 85 ALA A O 1
ATOM 681 N N . GLY A 1 86 ? 3.280 12.573 1.943 1.00 95.88 86 GLY A N 1
ATOM 682 C CA . GLY A 1 86 ? 2.603 13.482 2.870 1.00 95.88 86 GLY A CA 1
ATOM 683 C C . GLY A 1 86 ? 1.118 13.165 3.074 1.00 95.88 86 GLY A C 1
ATOM 684 O O . GLY A 1 86 ? 0.674 12.034 2.888 1.00 95.88 86 GLY A O 1
ATOM 685 N N . ASP A 1 87 ? 0.336 14.173 3.465 1.00 93.31 87 ASP A N 1
ATOM 686 C CA . ASP A 1 87 ? -1.049 13.992 3.937 1.00 93.31 87 ASP A CA 1
ATOM 687 C C . ASP A 1 87 ? -1.995 13.396 2.883 1.00 93.31 87 ASP A C 1
ATOM 689 O O . ASP A 1 87 ? -2.957 12.712 3.227 1.00 93.31 87 ASP A O 1
ATOM 693 N N . ARG A 1 88 ? -1.699 13.609 1.596 1.00 94.31 88 ARG A N 1
ATOM 694 C CA . ARG A 1 88 ? -2.466 13.080 0.454 1.00 94.31 88 ARG A CA 1
ATOM 695 C C . ARG A 1 88 ? -1.775 11.882 -0.196 1.00 94.31 88 ARG A C 1
ATOM 697 O O . ARG A 1 88 ? -1.794 11.743 -1.417 1.00 94.31 88 ARG A O 1
ATOM 704 N N . ALA A 1 89 ? -1.111 11.048 0.607 1.00 97.12 89 ALA A N 1
ATOM 705 C CA . ALA A 1 89 ? -0.337 9.908 0.120 1.00 97.12 89 ALA A CA 1
ATOM 706 C C . ALA A 1 89 ? -1.130 8.993 -0.821 1.00 97.12 89 ALA A C 1
ATOM 708 O O . ALA A 1 89 ? -0.589 8.539 -1.820 1.00 97.12 89 ALA A O 1
ATOM 709 N N . ASP A 1 90 ? -2.408 8.749 -0.550 1.00 96.50 90 ASP A N 1
ATOM 710 C CA . ASP A 1 90 ? -3.274 7.927 -1.393 1.00 96.50 90 ASP A CA 1
ATOM 711 C C . ASP A 1 90 ? -3.496 8.515 -2.792 1.00 96.50 90 ASP A C 1
ATOM 713 O O . ASP A 1 90 ? -3.582 7.765 -3.758 1.00 96.50 90 ASP A O 1
ATOM 717 N N . GLU A 1 91 ? -3.545 9.836 -2.930 1.00 96.50 91 GLU A N 1
ATOM 718 C CA . GLU A 1 91 ? -3.699 10.490 -4.231 1.00 96.50 91 GLU A CA 1
ATOM 719 C C . GLU A 1 91 ? -2.364 10.675 -4.954 1.00 96.50 91 GLU A C 1
ATOM 721 O O . GLU A 1 91 ? -2.284 10.522 -6.170 1.00 96.50 91 GLU A O 1
ATOM 726 N N . VAL A 1 92 ? -1.309 11.006 -4.205 1.00 96.88 92 VAL A N 1
ATOM 727 C CA . VAL A 1 92 ? 0.030 11.247 -4.755 1.00 96.88 92 VAL A CA 1
ATOM 728 C C . VAL A 1 92 ? 0.673 9.946 -5.218 1.00 96.88 92 VAL A C 1
ATOM 730 O O . VAL A 1 92 ? 1.294 9.927 -6.272 1.00 96.88 92 VAL A O 1
ATOM 733 N N . LEU A 1 93 ? 0.552 8.869 -4.440 1.00 97.81 93 LEU A N 1
ATOM 734 C CA . LEU A 1 93 ? 1.141 7.573 -4.780 1.00 97.81 93 LEU A CA 1
ATOM 735 C C . LEU A 1 93 ? 0.287 6.799 -5.779 1.00 97.81 93 LEU A C 1
ATOM 737 O O . LEU A 1 93 ? 0.819 6.031 -6.568 1.00 97.81 93 LEU A O 1
ATOM 741 N N . LEU A 1 94 ? -1.032 6.970 -5.727 1.00 96.94 94 LEU A N 1
ATOM 742 C CA . LEU A 1 94 ? -1.973 6.197 -6.528 1.00 96.94 94 LEU A CA 1
ATOM 743 C C . LEU A 1 94 ? -2.971 7.156 -7.198 1.00 96.94 94 LEU A C 1
ATOM 745 O O . LEU A 1 94 ? -4.150 7.170 -6.820 1.00 96.94 94 LEU A O 1
ATOM 749 N N . PRO A 1 95 ? -2.525 7.981 -8.164 1.00 95.31 95 PRO A N 1
ATOM 750 C CA . PRO A 1 95 ? -3.406 8.896 -8.881 1.00 95.31 95 PRO A CA 1
ATOM 751 C C . PRO A 1 95 ? -4.516 8.135 -9.617 1.00 95.31 95 PRO A C 1
ATOM 753 O 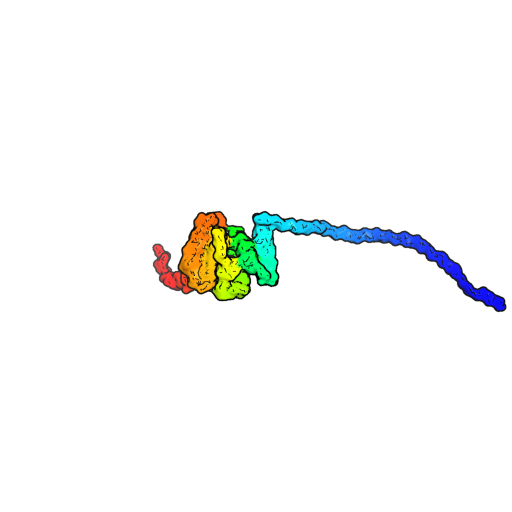O . PRO A 1 95 ? -4.403 6.939 -9.890 1.00 95.31 95 PRO A O 1
ATOM 756 N N . GLU A 1 96 ? -5.614 8.821 -9.936 1.00 90.38 96 GLU A N 1
ATOM 757 C CA . GLU A 1 96 ? -6.675 8.206 -10.731 1.00 90.38 96 GLU A CA 1
ATOM 758 C C . GLU A 1 96 ? -6.183 7.901 -12.148 1.00 90.38 96 GLU A C 1
ATOM 760 O O . GLU A 1 96 ? -5.668 8.767 -12.855 1.00 90.38 96 GLU A O 1
ATOM 765 N N . THR A 1 97 ? -6.378 6.656 -12.564 1.00 88.88 97 THR A N 1
ATOM 766 C CA . THR A 1 97 ? -6.049 6.159 -13.898 1.00 88.88 97 THR A CA 1
ATOM 767 C C . THR A 1 97 ? -7.254 5.426 -14.485 1.00 88.88 97 THR A C 1
ATOM 769 O O . THR A 1 97 ? -8.223 5.109 -13.787 1.00 88.88 97 THR A O 1
ATOM 772 N N . GLU A 1 98 ? -7.199 5.141 -15.786 1.00 84.94 98 GLU A N 1
ATOM 773 C CA . GLU A 1 98 ? -8.236 4.371 -16.485 1.00 84.94 98 GLU A CA 1
ATOM 774 C C . GLU A 1 98 ? -8.336 2.921 -15.976 1.00 84.94 98 GLU A C 1
ATOM 776 O O . GLU A 1 98 ? -9.405 2.310 -16.013 1.00 84.94 98 GLU A O 1
ATOM 781 N N . HIS A 1 99 ? -7.233 2.370 -15.461 1.00 84.94 99 HIS A N 1
ATOM 782 C CA . HIS A 1 99 ? -7.145 0.987 -15.002 1.00 84.94 99 HIS A CA 1
ATOM 783 C C . HIS A 1 99 ? -6.804 0.914 -13.518 1.00 84.94 99 HIS A C 1
ATOM 785 O O . HIS A 1 99 ? -5.764 1.397 -13.079 1.00 84.94 99 HIS A O 1
ATOM 791 N N . ARG A 1 100 ? -7.659 0.237 -12.751 1.00 86.81 100 ARG A N 1
ATOM 792 C CA . ARG A 1 100 ? -7.433 -0.040 -11.330 1.00 86.81 100 ARG A CA 1
ATOM 793 C C . ARG A 1 100 ? -7.068 -1.506 -11.156 1.00 86.81 100 ARG A C 1
ATOM 795 O O . ARG A 1 100 ? -7.779 -2.380 -11.651 1.00 86.81 100 ARG A O 1
ATOM 802 N N . TYR A 1 101 ? -5.974 -1.765 -10.449 1.00 94.31 101 TYR A N 1
ATOM 803 C CA . TYR A 1 101 ? -5.489 -3.112 -10.163 1.00 94.31 101 TYR A CA 1
ATOM 804 C C . TYR A 1 101 ? -5.768 -3.462 -8.701 1.00 94.31 101 TYR A C 1
ATOM 806 O O . TYR A 1 101 ? -5.661 -2.613 -7.821 1.00 94.31 101 TYR A O 1
ATOM 814 N N . ALA A 1 102 ? -6.097 -4.724 -8.417 1.00 97.06 102 ALA A N 1
ATOM 815 C CA . ALA A 1 102 ? -6.436 -5.158 -7.059 1.00 97.06 102 ALA A CA 1
ATOM 816 C C . ALA A 1 102 ? -5.323 -4.844 -6.040 1.00 97.06 102 ALA A C 1
ATOM 818 O O . ALA A 1 102 ? -5.605 -4.378 -4.941 1.00 97.06 102 ALA A O 1
ATOM 819 N N . SER A 1 103 ? -4.057 -5.031 -6.426 1.00 97.62 103 SER A N 1
ATOM 820 C CA . SER A 1 103 ? -2.897 -4.742 -5.578 1.00 97.62 103 SER A CA 1
ATOM 821 C C . SER A 1 103 ? -2.765 -3.254 -5.240 1.00 97.62 103 SER A C 1
ATOM 823 O O . SER A 1 103 ? -2.500 -2.908 -4.088 1.00 97.62 103 SER A O 1
ATOM 825 N N . THR A 1 104 ? -2.971 -2.356 -6.210 1.00 97.75 104 THR A N 1
ATOM 826 C CA . THR A 1 104 ? -2.898 -0.907 -5.970 1.00 97.75 104 THR A CA 1
ATOM 827 C C . THR A 1 104 ? -4.083 -0.423 -5.143 1.00 97.75 104 THR A C 1
ATOM 829 O O . THR A 1 104 ? -3.917 0.425 -4.270 1.00 97.75 104 THR A O 1
ATOM 832 N N . GLU A 1 105 ? -5.262 -1.018 -5.318 1.00 98.06 105 GLU A N 1
ATOM 833 C CA . GLU A 1 105 ? -6.420 -0.743 -4.465 1.00 98.06 105 GLU A CA 1
ATOM 834 C C . GLU A 1 105 ? -6.242 -1.265 -3.029 1.00 98.06 105 GLU A C 1
ATOM 836 O O . GLU A 1 105 ? -6.645 -0.589 -2.080 1.00 98.06 105 GLU A O 1
ATOM 841 N N . ALA A 1 106 ? -5.560 -2.399 -2.841 1.00 98.44 106 ALA A N 1
ATOM 842 C CA . ALA A 1 106 ? -5.157 -2.878 -1.518 1.00 98.44 106 ALA A CA 1
ATOM 843 C C . ALA A 1 106 ? -4.173 -1.905 -0.841 1.00 98.44 106 ALA A C 1
ATOM 845 O O . ALA A 1 106 ? -4.341 -1.567 0.332 1.00 98.44 106 ALA A O 1
ATOM 846 N N . LEU A 1 107 ? -3.180 -1.387 -1.578 1.00 98.62 107 LEU A N 1
ATOM 847 C CA . LEU A 1 107 ? -2.272 -0.361 -1.054 1.00 98.62 107 LEU A CA 1
ATOM 848 C C . LEU A 1 107 ? -3.026 0.934 -0.704 1.00 98.62 107 LEU A C 1
ATOM 850 O O . LEU A 1 107 ? -2.766 1.526 0.342 1.00 98.62 107 LEU A O 1
ATOM 854 N N . ARG A 1 108 ? -4.004 1.352 -1.518 1.00 98.31 108 ARG A N 1
ATOM 855 C CA . ARG A 1 108 ? -4.863 2.508 -1.213 1.00 98.31 108 ARG A CA 1
ATOM 856 C C . ARG A 1 108 ? -5.622 2.317 0.100 1.00 98.31 108 ARG A C 1
ATOM 858 O O . ARG A 1 108 ? -5.643 3.229 0.922 1.00 98.31 108 ARG A O 1
ATOM 865 N N . ALA A 1 109 ? -6.193 1.133 0.317 1.00 98.06 109 ALA A N 1
ATOM 866 C CA . ALA A 1 109 ? -6.857 0.788 1.570 1.00 98.06 109 ALA A CA 1
ATOM 867 C C . ALA A 1 109 ? -5.905 0.898 2.772 1.00 98.06 109 ALA A C 1
ATOM 869 O O . ALA A 1 109 ? -6.254 1.515 3.777 1.00 98.06 109 ALA A O 1
ATOM 870 N N . LEU A 1 110 ? -4.680 0.374 2.654 1.00 98.25 110 LEU A N 1
ATOM 871 C CA . LEU A 1 110 ? -3.658 0.480 3.700 1.00 98.25 110 LEU A CA 1
ATOM 872 C C . LEU A 1 110 ? -3.331 1.946 4.046 1.00 98.25 110 LEU A C 1
ATOM 874 O O . LEU A 1 110 ? -3.237 2.299 5.223 1.00 98.25 110 LEU A O 1
ATOM 878 N N . LEU A 1 111 ? -3.204 2.814 3.036 1.00 98.25 111 LEU A N 1
ATOM 879 C CA . LEU A 1 111 ? -2.960 4.248 3.231 1.00 98.25 111 LEU A CA 1
ATOM 880 C C . LEU A 1 111 ? -4.139 4.938 3.934 1.00 98.25 111 LEU A C 1
ATOM 882 O O . LEU A 1 111 ? -3.925 5.693 4.882 1.00 98.25 111 LEU A O 1
ATOM 886 N N . TRP A 1 112 ? -5.376 4.640 3.531 1.00 97.38 112 TRP A N 1
ATOM 887 C CA . TRP A 1 112 ? -6.581 5.160 4.184 1.00 97.38 112 TRP A CA 1
ATOM 888 C C . TRP A 1 112 ? -6.696 4.715 5.641 1.00 97.38 112 TRP A C 1
ATOM 890 O O . TRP A 1 112 ? -6.992 5.540 6.508 1.00 97.38 112 TRP A O 1
ATOM 900 N N . ALA A 1 113 ? -6.390 3.451 5.942 1.00 96.56 113 ALA A N 1
ATOM 901 C CA . ALA A 1 113 ? -6.380 2.958 7.315 1.00 96.56 113 ALA A CA 1
ATOM 902 C C . ALA A 1 113 ? -5.389 3.755 8.180 1.00 96.56 113 ALA A C 1
ATOM 904 O O . ALA A 1 113 ? -5.717 4.183 9.286 1.00 96.56 113 ALA A O 1
ATOM 905 N N . TRP A 1 114 ? -4.196 4.042 7.653 1.00 95.88 114 TRP A N 1
ATOM 906 C CA . TRP A 1 114 ? -3.192 4.860 8.339 1.00 95.88 114 TRP A CA 1
ATOM 907 C C . TRP A 1 114 ? -3.574 6.334 8.500 1.00 95.88 114 TRP A C 1
ATOM 909 O O . TRP A 1 114 ? -3.058 6.985 9.407 1.00 95.88 114 TRP A O 1
ATOM 919 N N . GLN A 1 115 ? -4.475 6.845 7.662 1.00 94.81 115 GLN A N 1
ATOM 920 C CA . GLN A 1 115 ? -5.078 8.177 7.780 1.00 94.81 115 GLN A CA 1
ATOM 921 C C . GLN A 1 115 ? -6.304 8.195 8.719 1.00 94.81 115 GLN A C 1
ATOM 923 O O . GLN A 1 115 ? -6.935 9.237 8.881 1.00 94.81 115 GLN A O 1
ATOM 928 N N . GLY A 1 116 ? -6.671 7.062 9.331 1.00 93.12 116 GLY A N 1
ATOM 929 C CA . GLY A 1 116 ? -7.831 6.942 10.224 1.00 93.12 116 GLY A CA 1
ATOM 930 C C . GLY A 1 116 ? -9.169 6.719 9.510 1.00 93.12 116 GLY A C 1
ATOM 931 O O . GLY A 1 116 ? -10.212 6.676 10.160 1.00 93.12 116 GLY A O 1
ATOM 932 N N . ARG A 1 117 ? -9.162 6.529 8.188 1.00 94.62 117 ARG A N 1
ATOM 933 C CA . ARG A 1 117 ? -10.348 6.272 7.354 1.00 94.62 117 ARG A CA 1
ATOM 934 C C . ARG A 1 117 ? -10.667 4.777 7.300 1.00 94.62 117 ARG A C 1
ATOM 936 O O . ARG A 1 117 ? -10.647 4.148 6.244 1.00 94.62 117 ARG A O 1
ATOM 943 N N . LEU A 1 118 ? -10.866 4.183 8.479 1.00 93.75 118 LEU A N 1
ATOM 944 C CA . LEU A 1 118 ? -10.927 2.727 8.645 1.00 93.75 118 LEU A CA 1
ATOM 945 C C . LEU A 1 118 ? -12.111 2.084 7.912 1.00 93.75 118 LEU A C 1
ATOM 947 O O . LEU A 1 118 ? -11.935 1.028 7.315 1.00 93.75 118 LEU A O 1
ATOM 951 N N . SER A 1 119 ? -13.293 2.711 7.917 1.00 92.12 119 SER A N 1
ATOM 952 C CA . SER A 1 119 ? -14.471 2.149 7.239 1.00 92.12 119 SER A CA 1
ATOM 953 C C . SER A 1 119 ? -14.237 2.052 5.733 1.00 92.12 119 SER A C 1
ATOM 955 O O . SER A 1 119 ? -14.411 0.985 5.152 1.00 92.12 119 SER A O 1
ATOM 957 N N . GLU A 1 120 ? -13.769 3.135 5.103 1.00 95.62 120 GLU A N 1
ATOM 958 C CA . GLU A 1 120 ? -13.486 3.121 3.666 1.00 95.62 120 GLU A CA 1
ATOM 959 C C . GLU A 1 120 ? -12.317 2.194 3.316 1.00 95.62 120 GLU A C 1
ATOM 961 O O . GLU A 1 120 ? -12.314 1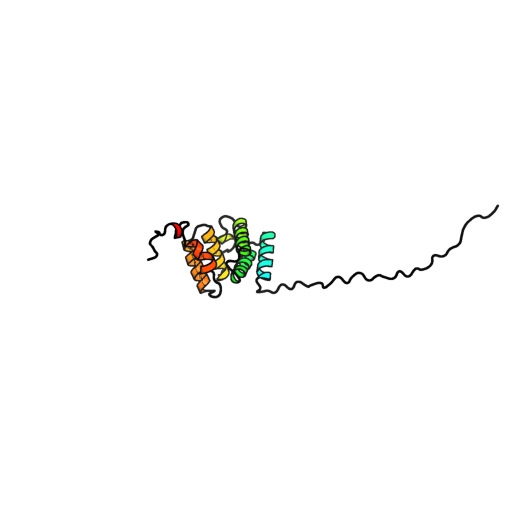.579 2.248 1.00 95.62 120 GLU A O 1
ATOM 966 N N . ALA A 1 121 ? -11.323 2.089 4.203 1.00 96.88 121 ALA A N 1
ATOM 967 C CA . ALA A 1 121 ? -10.202 1.174 4.039 1.00 96.88 121 ALA A CA 1
ATOM 968 C C . ALA A 1 121 ? -10.657 -0.289 4.043 1.00 96.88 121 ALA A C 1
ATOM 970 O O . ALA A 1 121 ? -10.268 -1.042 3.153 1.00 96.88 121 ALA A O 1
ATOM 971 N N . VAL A 1 122 ? -11.498 -0.691 5.001 1.00 96.12 122 VAL A N 1
ATOM 972 C CA . VAL A 1 122 ? -12.018 -2.064 5.087 1.00 96.12 122 VAL A CA 1
ATOM 973 C C . VAL A 1 122 ? -12.857 -2.403 3.858 1.00 96.12 122 VAL A C 1
ATOM 975 O O . VAL A 1 122 ? -12.584 -3.414 3.213 1.00 96.12 122 VAL A O 1
ATOM 978 N N . ASP A 1 123 ? -13.802 -1.540 3.472 1.00 96.25 123 ASP A N 1
ATOM 979 C CA . ASP A 1 123 ? -14.641 -1.759 2.286 1.00 96.25 123 ASP A CA 1
ATOM 980 C C . ASP A 1 123 ? -13.791 -1.916 1.017 1.00 96.25 123 ASP A C 1
ATOM 982 O O . ASP A 1 123 ? -13.997 -2.822 0.206 1.00 96.25 123 ASP A O 1
ATOM 986 N N . ARG A 1 124 ? -12.770 -1.065 0.854 1.00 97.00 124 ARG A N 1
ATOM 987 C CA . ARG A 1 124 ? -11.843 -1.158 -0.279 1.00 97.00 124 ARG A CA 1
ATOM 988 C C . ARG A 1 124 ? -11.022 -2.444 -0.244 1.00 97.00 124 ARG A C 1
ATOM 990 O O . ARG A 1 124 ? -10.819 -3.057 -1.293 1.00 97.00 124 ARG A O 1
ATOM 997 N N . LEU A 1 125 ? -10.548 -2.845 0.934 1.00 97.62 125 LEU A N 1
ATOM 998 C CA . LEU A 1 125 ? -9.727 -4.040 1.090 1.00 97.62 125 LEU A CA 1
ATOM 999 C C . LEU A 1 125 ? -10.518 -5.315 0.785 1.00 97.62 125 LEU A C 1
ATOM 1001 O O . LEU A 1 125 ? -9.963 -6.231 0.184 1.00 97.62 125 LEU A O 1
ATOM 1005 N N . LEU A 1 126 ? -11.808 -5.353 1.130 1.00 97.19 126 LEU A N 1
ATOM 1006 C CA . LEU A 1 126 ? -12.704 -6.452 0.766 1.00 97.19 126 LEU A CA 1
ATOM 1007 C C . LEU A 1 126 ? -12.780 -6.622 -0.757 1.00 97.19 126 LEU A C 1
ATOM 1009 O O . LEU A 1 126 ? -12.537 -7.717 -1.256 1.00 97.19 126 LEU A O 1
ATOM 1013 N N . HIS A 1 127 ? -12.996 -5.540 -1.509 1.00 97.31 127 HIS A N 1
ATOM 1014 C CA . HIS A 1 127 ? -13.004 -5.604 -2.976 1.00 97.31 127 HIS A CA 1
ATOM 1015 C C . HIS A 1 127 ? -11.656 -6.039 -3.568 1.00 97.31 127 HIS A C 1
ATOM 1017 O O . HIS A 1 127 ? -11.613 -6.798 -4.538 1.00 97.31 127 HIS A O 1
ATOM 1023 N N . ALA A 1 128 ? -10.541 -5.582 -2.991 1.00 97.31 128 ALA A N 1
ATOM 1024 C CA . ALA A 1 128 ? -9.216 -6.013 -3.425 1.00 97.31 128 ALA A CA 1
ATOM 1025 C C . ALA A 1 128 ? -8.979 -7.511 -3.151 1.00 97.31 128 ALA A C 1
ATOM 1027 O O . ALA A 1 128 ? -8.454 -8.214 -4.015 1.00 97.31 128 ALA A O 1
ATOM 1028 N N . GLN A 1 129 ? -9.410 -8.010 -1.988 1.00 97.19 129 GLN A N 1
ATOM 1029 C CA . GLN A 1 129 ? -9.347 -9.425 -1.6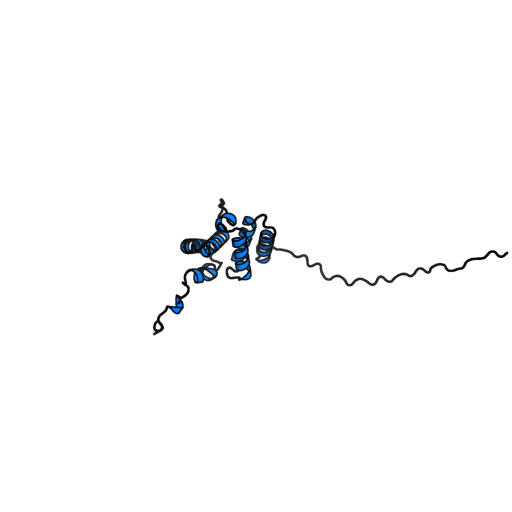17 1.00 97.19 129 GLN A CA 1
ATOM 1030 C C . GLN A 1 129 ? -10.206 -10.299 -2.539 1.00 97.19 129 GLN A C 1
ATOM 1032 O O . GLN A 1 129 ? -9.772 -11.379 -2.934 1.00 97.19 129 GLN A O 1
ATOM 1037 N N . GLU A 1 130 ? -11.408 -9.846 -2.901 1.00 97.56 130 GLU A N 1
ATOM 1038 C CA . GLU A 1 130 ? -12.286 -10.547 -3.846 1.00 97.56 130 GLU A CA 1
ATOM 1039 C C . GLU A 1 130 ? -11.642 -10.673 -5.233 1.00 97.56 130 GLU A C 1
ATOM 1041 O O . GLU A 1 130 ? -11.723 -11.726 -5.867 1.00 97.56 130 GLU A O 1
ATOM 1046 N N . ALA A 1 131 ? -10.972 -9.615 -5.697 1.00 97.31 131 ALA A N 1
ATOM 1047 C CA . ALA A 1 131 ? -10.301 -9.594 -6.993 1.00 97.31 131 ALA A CA 1
ATOM 1048 C C . ALA A 1 131 ? -8.967 -10.369 -7.007 1.00 97.31 131 ALA A C 1
ATOM 1050 O O . ALA A 1 131 ? -8.573 -10.881 -8.056 1.00 97.31 131 ALA A O 1
ATOM 1051 N N . LEU A 1 132 ? -8.277 -10.471 -5.864 1.00 96.25 132 LEU A N 1
ATOM 1052 C CA . LEU A 1 132 ? -7.018 -11.204 -5.709 1.00 96.25 132 LEU A CA 1
ATOM 1053 C C . LEU A 1 132 ? -7.081 -12.179 -4.513 1.00 96.25 132 LEU A C 1
ATOM 1055 O O . LEU A 1 132 ? -6.418 -11.970 -3.495 1.00 96.25 132 LEU A O 1
ATOM 1059 N N . PRO A 1 133 ? -7.840 -13.285 -4.630 1.00 95.44 133 PRO A N 1
ATOM 1060 C CA . PRO A 1 133 ? -8.150 -14.165 -3.499 1.00 95.44 133 PRO A CA 1
ATOM 1061 C C . PRO A 1 133 ? -6.947 -14.952 -2.964 1.00 95.44 133 PRO A C 1
ATOM 1063 O O . PRO A 1 133 ? -7.018 -15.521 -1.879 1.00 95.44 133 PRO A O 1
ATOM 1066 N N . THR A 1 134 ? -5.846 -15.016 -3.714 1.00 94.75 134 THR A N 1
ATOM 1067 C CA . THR A 1 134 ? -4.632 -15.750 -3.327 1.00 94.75 134 THR A CA 1
ATOM 1068 C C . THR A 1 134 ? -3.733 -14.985 -2.359 1.00 94.75 134 THR A C 1
ATOM 1070 O O . THR A 1 134 ? -2.812 -15.582 -1.807 1.00 94.75 134 THR A O 1
ATOM 1073 N N . THR A 1 135 ? -3.959 -13.685 -2.164 1.00 95.00 135 THR A N 1
ATOM 1074 C CA . THR A 1 135 ? -3.195 -12.867 -1.217 1.00 95.00 135 THR A CA 1
ATOM 1075 C C . THR A 1 135 ? -3.994 -12.688 0.068 1.00 95.00 135 THR A C 1
ATOM 1077 O O . THR A 1 135 ? -5.168 -12.348 0.019 1.00 95.00 135 THR A O 1
ATOM 1080 N N . ASP A 1 136 ? -3.367 -12.900 1.223 1.00 94.31 136 ASP A N 1
ATOM 1081 C CA . ASP A 1 136 ? -4.042 -12.891 2.528 1.00 94.31 136 ASP A CA 1
ATOM 1082 C C . ASP A 1 136 ? -4.105 -11.483 3.155 1.00 94.31 136 ASP A C 1
ATOM 1084 O O . ASP A 1 136 ? -3.533 -11.224 4.214 1.00 94.31 136 ASP A O 1
ATOM 1088 N N . TYR A 1 137 ? -4.740 -10.528 2.469 1.00 96.00 137 TYR A N 1
ATOM 1089 C CA . TYR A 1 137 ? -4.771 -9.131 2.912 1.00 96.00 137 TYR A CA 1
ATOM 1090 C C . TYR A 1 137 ? -5.600 -8.921 4.182 1.00 96.00 137 TYR A C 1
ATOM 1092 O O . TYR A 1 137 ? -5.186 -8.186 5.081 1.00 96.00 137 TYR A O 1
ATOM 1100 N N . LEU A 1 138 ? -6.774 -9.554 4.266 1.00 94.75 138 LEU A N 1
ATOM 1101 C CA . LEU A 1 138 ? -7.691 -9.349 5.391 1.00 94.75 138 LEU A CA 1
ATOM 1102 C C . LEU A 1 138 ? -7.076 -9.803 6.717 1.00 94.75 138 LEU A C 1
ATOM 1104 O O . LEU A 1 138 ? -7.135 -9.073 7.705 1.00 94.75 138 LEU A O 1
ATOM 1108 N N . ASN A 1 139 ? -6.442 -10.974 6.738 1.00 93.00 139 ASN A N 1
ATOM 1109 C CA . ASN A 1 139 ? -5.765 -11.467 7.932 1.00 93.00 139 ASN A CA 1
ATOM 1110 C C . ASN A 1 139 ? -4.498 -10.656 8.239 1.00 93.00 139 ASN A C 1
ATOM 1112 O O . ASN A 1 139 ? -4.222 -10.376 9.403 1.00 93.00 139 ASN A O 1
ATOM 1116 N N . ALA A 1 140 ? -3.748 -10.250 7.207 1.00 95.25 140 ALA A N 1
ATOM 1117 C CA . ALA A 1 140 ? -2.521 -9.481 7.385 1.00 95.25 140 ALA A CA 1
ATOM 1118 C C . ALA A 1 140 ? -2.758 -8.083 7.965 1.00 95.25 140 ALA A C 1
ATOM 1120 O O . ALA A 1 140 ? -1.908 -7.602 8.710 1.00 95.25 140 ALA A O 1
ATOM 1121 N N . TRP A 1 141 ? -3.860 -7.416 7.604 1.00 95.50 141 TRP A N 1
ATOM 1122 C CA . TRP A 1 141 ? -4.060 -6.002 7.936 1.00 95.50 141 TRP A CA 1
ATOM 1123 C C . TRP A 1 141 ? -5.360 -5.709 8.687 1.00 95.50 141 TRP A C 1
ATOM 1125 O O . TRP A 1 141 ? -5.332 -5.018 9.702 1.00 95.50 141 TRP A O 1
ATOM 1135 N N . ALA A 1 142 ? -6.502 -6.224 8.220 1.00 89.88 142 ALA A N 1
ATOM 1136 C CA . ALA A 1 142 ? -7.811 -5.793 8.720 1.00 89.88 142 ALA A CA 1
ATOM 1137 C C . ALA A 1 142 ? -8.068 -6.201 10.176 1.00 89.88 142 ALA A C 1
ATOM 1139 O O . ALA A 1 142 ? -8.813 -5.519 10.878 1.00 89.88 142 ALA A O 1
ATOM 1140 N N . ARG A 1 143 ? -7.433 -7.280 10.652 1.00 85.25 143 ARG A N 1
ATOM 1141 C CA . ARG A 1 143 ? -7.586 -7.740 12.037 1.00 85.25 143 ARG A CA 1
ATOM 1142 C C . ARG A 1 143 ? -7.226 -6.651 13.052 1.00 85.25 143 ARG A C 1
ATOM 1144 O O . ARG A 1 143 ? -8.003 -6.388 13.962 1.00 85.25 143 ARG A O 1
ATOM 1151 N N . GLU A 1 144 ? -6.102 -5.969 12.847 1.00 83.06 144 GLU A N 1
ATOM 1152 C CA . GLU A 1 144 ? -5.649 -4.883 13.729 1.00 83.06 144 GLU A CA 1
ATOM 1153 C C . GLU A 1 144 ? -6.458 -3.590 13.552 1.00 83.06 144 GLU A C 1
ATOM 1155 O O . GLU A 1 144 ? -6.418 -2.710 14.406 1.00 83.06 144 GLU A O 1
ATOM 1160 N N . TRP A 1 145 ? -7.185 -3.442 12.441 1.00 87.25 145 TRP A N 1
ATOM 1161 C CA . TRP A 1 145 ? -8.008 -2.257 12.177 1.00 87.25 145 TRP A CA 1
ATOM 1162 C C . TRP A 1 145 ? -9.371 -2.326 12.865 1.00 87.25 145 TRP A C 1
ATOM 1164 O O . TRP A 1 145 ? -9.963 -1.291 13.163 1.00 87.25 145 TRP A O 1
ATOM 1174 N N . ILE A 1 146 ? -9.883 -3.541 13.074 1.00 74.44 146 ILE A N 1
ATOM 1175 C CA . ILE A 1 146 ? -11.237 -3.796 13.578 1.00 74.44 146 ILE A CA 1
ATOM 1176 C C . ILE A 1 146 ? -11.235 -4.038 15.094 1.00 74.44 146 ILE A C 1
ATOM 1178 O O . ILE A 1 146 ? -12.265 -3.839 15.733 1.00 74.44 146 ILE A O 1
ATOM 1182 N N . GLU A 1 147 ? -10.104 -4.425 15.689 1.00 66.69 147 GLU A N 1
ATOM 1183 C CA . GLU A 1 147 ? -9.960 -4.555 17.143 1.00 66.69 147 GLU A CA 1
ATOM 1184 C C . GLU A 1 147 ? -9.618 -3.181 17.767 1.00 66.69 147 GLU A C 1
ATOM 1186 O O . GLU A 1 147 ? -8.504 -2.686 17.583 1.00 66.69 147 GLU A O 1
ATOM 1191 N N . PRO A 1 148 ? -10.530 -2.521 18.518 1.00 58.97 148 PRO A N 1
ATOM 1192 C CA . PRO A 1 148 ? -10.142 -1.347 19.288 1.00 58.97 148 PRO A CA 1
ATOM 1193 C C . PRO A 1 148 ? -9.029 -1.702 20.282 1.00 58.97 148 PRO A C 1
ATOM 1195 O O . PRO A 1 148 ? -9.069 -2.757 20.914 1.00 58.97 148 PRO A O 1
ATOM 1198 N N . ALA A 1 149 ? -8.068 -0.798 20.492 1.00 56.94 149 ALA A N 1
ATOM 1199 C CA . ALA A 1 149 ? -7.129 -0.926 21.606 1.00 56.94 149 ALA A CA 1
ATOM 1200 C C . ALA A 1 149 ? -7.924 -1.054 22.920 1.00 56.94 149 ALA A C 1
ATOM 1202 O O . ALA A 1 149 ? -8.728 -0.175 23.234 1.00 56.94 149 ALA A O 1
ATOM 1203 N N . GLY A 1 150 ? -7.741 -2.147 23.668 1.00 53.97 150 GLY A N 1
ATOM 1204 C CA . GLY A 1 150 ? -8.555 -2.438 24.851 1.00 53.97 150 GLY A CA 1
ATOM 1205 C C . GLY A 1 150 ? -9.718 -3.413 24.626 1.00 53.97 150 GLY A C 1
ATOM 1206 O O . GLY A 1 150 ? -10.422 -3.722 25.584 1.00 53.97 150 GLY A O 1
ATOM 1207 N N . ALA A 1 151 ? -9.998 -3.877 23.402 1.00 60.38 151 ALA A N 1
ATOM 1208 C CA . ALA A 1 151 ? -11.179 -4.702 23.112 1.00 60.38 151 ALA A CA 1
ATOM 1209 C C . ALA A 1 151 ? -11.134 -6.083 23.780 1.00 60.38 151 ALA A C 1
ATOM 1211 O O . ALA A 1 151 ? -12.152 -6.563 24.267 1.00 60.38 151 ALA A O 1
ATOM 1212 N N . LEU A 1 152 ? -9.953 -6.700 23.845 1.00 57.06 152 LEU A N 1
ATOM 1213 C CA . LEU A 1 152 ? -9.758 -7.968 24.548 1.00 57.06 152 LEU A CA 1
ATOM 1214 C C . LEU A 1 152 ? -9.605 -7.746 26.056 1.00 57.06 152 LEU A C 1
ATOM 1216 O O . LEU A 1 152 ? -10.112 -8.540 26.842 1.00 57.06 152 LEU A O 1
ATOM 1220 N N . GLU A 1 153 ? -8.973 -6.644 26.473 1.00 59.25 153 GLU A N 1
ATOM 1221 C CA . GLU A 1 153 ? -8.830 -6.287 27.889 1.00 59.25 153 GLU A CA 1
ATOM 1222 C C . GLU A 1 153 ? -10.138 -5.801 28.540 1.00 59.25 153 GLU A C 1
ATOM 1224 O O . GLU A 1 153 ? -10.239 -5.766 29.765 1.00 59.25 153 GLU A O 1
ATOM 1229 N N . SER A 1 154 ? -11.143 -5.434 27.739 1.00 56.78 154 SER A N 1
ATOM 1230 C CA . SER A 1 154 ? -12.489 -5.051 28.193 1.00 56.78 154 SER A CA 1
ATOM 1231 C C . SER A 1 154 ? -13.479 -6.215 28.216 1.00 56.78 154 SER A C 1
ATOM 1233 O O . SER A 1 154 ? -14.614 -6.038 28.672 1.00 56.78 154 SER A O 1
ATOM 1235 N N . LEU A 1 155 ? -13.066 -7.413 27.783 1.00 58.44 155 LEU A N 1
ATOM 1236 C CA . LEU A 1 155 ? -13.885 -8.604 27.954 1.00 58.44 155 LEU A CA 1
ATOM 1237 C C . LEU A 1 155 ? -13.992 -8.930 29.452 1.00 58.44 155 LEU A C 1
ATOM 1239 O O . LEU A 1 155 ? -12.973 -9.036 30.140 1.00 58.44 155 LEU A O 1
ATOM 1243 N N . PRO A 1 156 ? -15.213 -9.098 29.992 1.00 61.38 156 PRO A N 1
ATOM 1244 C CA . PRO A 1 156 ? -15.378 -9.517 31.374 1.00 61.38 156 PRO A CA 1
ATOM 1245 C C . PRO A 1 156 ? -14.722 -10.889 31.568 1.00 61.38 156 PRO A C 1
ATOM 1247 O O . PRO A 1 156 ? -14.881 -11.777 30.730 1.00 61.38 156 PRO A O 1
ATOM 1250 N N . SER A 1 157 ? -14.040 -11.095 32.703 1.00 62.66 157 SER A N 1
ATOM 1251 C CA . SER A 1 157 ? -13.316 -12.339 33.042 1.00 62.66 157 SER A CA 1
ATOM 1252 C C . SER A 1 157 ? -14.172 -13.612 33.041 1.00 62.66 157 SER A C 1
ATOM 1254 O O . SER A 1 157 ? -13.646 -14.700 33.237 1.00 62.66 157 SER A O 1
ATOM 1256 N N . ASN A 1 158 ? -15.482 -13.476 32.842 1.00 57.53 158 ASN A N 1
ATOM 1257 C CA . ASN A 1 158 ? -16.477 -14.535 32.937 1.00 57.53 158 ASN A CA 1
ATOM 1258 C C . ASN A 1 158 ? -17.053 -14.916 31.559 1.00 57.53 158 ASN A C 1
ATOM 1260 O O . ASN A 1 158 ? -18.110 -15.527 31.490 1.00 57.53 158 ASN A O 1
ATOM 1264 N N . ALA A 1 159 ? -16.409 -14.520 30.454 1.00 52.22 159 ALA A N 1
ATOM 1265 C CA . ALA A 1 159 ? -16.832 -14.890 29.097 1.00 52.22 159 ALA A CA 1
ATOM 1266 C C . ALA A 1 159 ? -16.303 -16.267 28.633 1.00 52.22 159 ALA A C 1
ATOM 1268 O O . ALA A 1 159 ? -16.384 -16.590 27.450 1.00 52.22 159 ALA A O 1
ATOM 1269 N N . VAL A 1 160 ? -15.766 -17.073 29.554 1.00 50.94 160 VAL A N 1
ATOM 1270 C CA . VAL A 1 160 ? -15.435 -18.485 29.337 1.00 50.94 160 VAL A CA 1
ATOM 1271 C C . VAL A 1 160 ? -16.029 -19.282 30.497 1.00 50.94 160 VAL A C 1
ATOM 1273 O O . VAL A 1 160 ? -15.356 -19.498 31.500 1.00 50.94 160 VAL A O 1
ATOM 1276 N N . ASP A 1 161 ? -17.294 -19.668 30.347 1.00 45.22 161 ASP A N 1
ATOM 1277 C CA . ASP A 1 161 ? -17.900 -20.835 31.000 1.00 45.22 161 ASP A CA 1
ATOM 1278 C C . ASP A 1 161 ? -18.499 -21.729 29.904 1.00 45.22 161 ASP A C 1
ATOM 1280 O O . ASP A 1 161 ? -19.240 -21.192 29.044 1.00 45.22 161 ASP A O 1
#